Protein AF-A0A7R9PEY4-F1 (afdb_monomer)

Nearest PDB structures (foldseek):
  9bct-assembly1_A  TM=9.509E-01  e=8.174E-06  Thermococcus kodakarensis
  8cro-assembly1_A  TM=9.617E-01  e=3.768E-05  Pyrococcus furiosus DSM 3638
  4qiw-assembly2_I  TM=8.487E-01  e=8.174E-06  Thermococcus kodakarensis KOD1
  2y0s-assembly2_A  TM=9.268E-01  e=1.227E-04  Saccharolobus shibatae
  2waq-assembly1_A  TM=9.432E-01  e=3.479E-04  Saccharolobus shibatae

Mean predicted aligned error: 12.36 Å

Solvent-accessible surface area (backbone atoms only — not comparable to full-atom values): 6180 Å² total; per-residue (Å²): 116,68,69,63,52,54,49,53,54,53,50,54,56,52,51,52,53,50,50,55,50,47,70,76,49,70,52,59,44,74,44,97,84,43,26,27,24,39,79,88,66,52,76,78,36,75,34,45,92,77,71,62,66,56,74,89,74,49,73,54,77,42,81,88,36,41,61,61,50,63,75,47,40,65,70,62,59,71,54,41,86,67,64,57,75,75,71,50,66,64,61,60,52,61,51,56,65,63,70,74,114

InterPro domains:
  IPR007081 RNA polymerase Rpb1, domain 5 [PF04998] (2-69)
  IPR045867 DNA-directed RNA polymerase, subunit beta-prime [PTHR19376] (2-72)

Secondary structure (DSSP, 8-state):
-HHHHHHHHHHHHHHHHHHHHHHHHTT-EE-TTS-EE-TT--EEESSGGGT---TTTGGG-STTTHHHHHHTHHHHHH-HHHHGGG--HHHHHHHHGGG--

Radius of gyration: 21.53 Å; Cα contacts (8 Å, |Δi|>4): 46; chains: 1; bounding box: 63×31×44 Å

Organism: Timema californicum (NCBI:txid61474)

pLDDT: mean 79.29, std 16.09, range [38.03, 95.75]

Foldseek 3Di:
DVVVVVVVVVCVVVVVVVVVVCVVCVQWDQDPQQFTAGPVRDTPGNHVVVVNDDPVPCPQVDPVNVVVCVVCVVVVVVVCVVVVVVPPPVVVVVVVVVVPD

Sequence (101 aa):
TQGLIDTAVKTSRSGYLQRCLIKHLEGLVVHYDQTVRDSDGTVVQFCYGEDGRDVLKSQFFKKERIPFLAENCKAIIENKSTMAKLDDKETLANISDRQKE

Structure (mmCIF, N/CA/C/O backbone):
data_AF-A0A7R9PEY4-F1
#
_entry.id   AF-A0A7R9PEY4-F1
#
loop_
_atom_site.group_PDB
_atom_site.id
_atom_site.type_symbol
_atom_site.label_atom_id
_atom_site.label_alt_id
_atom_site.label_comp_id
_atom_site.label_asym_id
_atom_site.label_entity_id
_atom_site.label_seq_id
_atom_site.pdbx_PDB_ins_code
_atom_site.Cartn_x
_atom_site.Cartn_y
_atom_site.Cartn_z
_atom_site.occupancy
_atom_site.B_iso_or_equiv
_atom_site.auth_seq_id
_atom_site.auth_comp_id
_atom_site.auth_asym_id
_atom_site.auth_atom_id
_atom_site.pdbx_PDB_model_num
ATOM 1 N N . THR A 1 1 ? 31.630 19.060 -3.999 1.00 62.75 1 THR A N 1
ATOM 2 C CA . THR A 1 1 ? 31.165 18.483 -5.284 1.00 62.75 1 THR A CA 1
ATOM 3 C C . THR A 1 1 ? 30.656 17.048 -5.150 1.00 62.75 1 THR A C 1
ATOM 5 O O . THR A 1 1 ? 29.682 16.726 -5.811 1.00 62.75 1 THR A O 1
ATOM 8 N N . GLN A 1 2 ? 31.201 16.215 -4.251 1.00 62.84 2 GLN A N 1
ATOM 9 C CA . GLN A 1 2 ? 30.767 14.819 -4.021 1.00 62.84 2 GLN A CA 1
ATOM 10 C C . GLN A 1 2 ? 29.276 14.638 -3.645 1.00 62.84 2 GLN A C 1
ATOM 12 O O . GLN A 1 2 ? 28.624 13.724 -4.138 1.00 62.84 2 GLN A O 1
ATOM 17 N N . GLY A 1 3 ? 28.713 15.517 -2.803 1.00 72.88 3 GLY A N 1
ATOM 18 C CA . GLY A 1 3 ? 27.326 15.385 -2.317 1.00 72.88 3 GLY A CA 1
ATOM 19 C C . GLY A 1 3 ? 26.245 15.593 -3.387 1.00 72.88 3 GLY A C 1
ATOM 20 O O . GLY A 1 3 ? 25.183 14.978 -3.322 1.00 72.88 3 GLY A O 1
ATOM 21 N N . LEU A 1 4 ? 26.527 16.407 -4.411 1.00 75.62 4 LEU A N 1
ATOM 22 C CA . LEU A 1 4 ? 25.623 16.591 -5.554 1.00 75.62 4 LEU A CA 1
ATOM 23 C C . LEU A 1 4 ? 25.613 15.348 -6.456 1.00 75.62 4 LEU A C 1
ATOM 25 O O . LEU A 1 4 ? 24.564 14.962 -6.963 1.00 75.62 4 LEU A O 1
ATOM 29 N N . ILE A 1 5 ? 26.769 14.694 -6.600 1.00 77.69 5 ILE A N 1
ATOM 30 C CA . ILE A 1 5 ? 26.933 13.474 -7.397 1.00 77.69 5 ILE A CA 1
ATOM 31 C C . ILE A 1 5 ? 26.233 12.294 -6.711 1.00 77.69 5 ILE A C 1
ATOM 33 O O . ILE A 1 5 ? 25.479 11.579 -7.360 1.00 77.69 5 ILE A O 1
ATOM 37 N N . ASP A 1 6 ? 26.403 12.125 -5.397 1.00 78.69 6 ASP A N 1
ATOM 38 C CA . ASP A 1 6 ? 25.736 11.055 -4.638 1.00 78.69 6 ASP A CA 1
ATOM 39 C C . ASP A 1 6 ? 24.205 11.209 -4.655 1.00 78.69 6 ASP A C 1
ATOM 41 O O . ASP A 1 6 ? 23.470 10.238 -4.834 1.00 78.69 6 ASP A O 1
ATOM 45 N N . THR A 1 7 ? 23.715 12.450 -4.580 1.00 76.19 7 THR A N 1
ATOM 46 C CA . THR A 1 7 ? 22.283 12.741 -4.724 1.00 76.19 7 THR A CA 1
ATOM 47 C C . THR A 1 7 ? 21.785 12.392 -6.128 1.00 76.19 7 THR A C 1
ATOM 49 O O . THR A 1 7 ? 20.773 11.709 -6.250 1.00 76.19 7 THR A O 1
ATOM 52 N N . ALA A 1 8 ? 22.504 12.783 -7.186 1.00 70.50 8 ALA A N 1
ATOM 53 C CA . ALA A 1 8 ? 22.136 12.469 -8.571 1.00 70.50 8 ALA A CA 1
ATOM 54 C C . ALA A 1 8 ? 22.159 10.955 -8.879 1.00 70.50 8 ALA A C 1
ATOM 56 O O . ALA A 1 8 ? 21.307 10.433 -9.603 1.00 70.50 8 ALA A O 1
ATOM 57 N N . VAL A 1 9 ? 23.114 10.217 -8.309 1.00 70.25 9 VAL A N 1
ATOM 58 C CA . VAL A 1 9 ? 23.219 8.759 -8.483 1.00 70.25 9 VAL A CA 1
ATOM 59 C C . VAL A 1 9 ? 22.116 8.027 -7.710 1.00 70.25 9 VAL A C 1
ATOM 61 O O . VAL A 1 9 ? 21.511 7.086 -8.226 1.00 70.25 9 VAL A O 1
ATOM 64 N N . LYS A 1 10 ? 21.786 8.474 -6.494 1.00 77.94 10 LYS A N 1
ATOM 65 C CA . LYS A 1 10 ? 20.689 7.889 -5.710 1.00 77.94 10 LYS A CA 1
ATOM 66 C C . LYS A 1 10 ? 19.319 8.151 -6.338 1.00 77.94 10 LYS A C 1
ATOM 68 O O . LYS A 1 10 ? 18.498 7.235 -6.365 1.00 77.94 10 LYS A O 1
ATOM 73 N N . THR A 1 11 ? 19.080 9.347 -6.879 1.00 71.88 11 THR A N 1
ATOM 74 C CA . THR A 1 11 ? 17.805 9.699 -7.534 1.00 71.88 11 THR A CA 1
ATOM 75 C C . THR A 1 11 ? 17.610 8.992 -8.872 1.00 71.88 11 THR A C 1
ATOM 77 O O . THR A 1 11 ? 16.513 8.515 -9.158 1.00 71.88 11 THR A O 1
ATOM 80 N N . SER A 1 12 ? 18.662 8.873 -9.687 1.00 77.06 12 SER A N 1
ATOM 81 C CA . SER A 1 12 ? 18.586 8.162 -10.973 1.00 77.06 12 SER A CA 1
ATOM 82 C C . SER A 1 12 ? 18.259 6.678 -10.793 1.00 77.06 12 SER A C 1
ATOM 84 O O . SER A 1 12 ? 17.410 6.140 -11.509 1.00 77.06 12 SER A O 1
ATOM 86 N N . ARG A 1 13 ? 18.861 6.024 -9.791 1.00 77.81 13 ARG A N 1
ATOM 87 C CA . ARG A 1 13 ? 18.600 4.611 -9.495 1.00 77.81 13 ARG A CA 1
ATOM 88 C C . ARG A 1 13 ? 17.176 4.370 -8.992 1.00 77.81 13 ARG A C 1
ATOM 90 O O . ARG A 1 13 ? 16.522 3.440 -9.465 1.00 77.81 13 ARG A O 1
ATOM 97 N N . SER A 1 14 ? 16.690 5.182 -8.051 1.00 85.19 14 SER A N 1
ATOM 98 C CA . SER A 1 14 ? 15.332 5.020 -7.516 1.00 85.19 14 SER A CA 1
ATOM 99 C C . SER A 1 14 ? 14.256 5.363 -8.550 1.00 85.19 14 SER A C 1
ATOM 101 O O . SER A 1 14 ? 13.265 4.642 -8.649 1.00 85.19 14 SER A O 1
ATOM 103 N N . GLY A 1 15 ? 14.471 6.390 -9.379 1.00 89.50 15 GLY A N 1
ATOM 104 C CA . GLY A 1 15 ? 13.527 6.797 -10.422 1.00 89.50 15 GLY A CA 1
ATOM 105 C C . GLY A 1 15 ? 13.365 5.767 -11.544 1.00 89.50 15 GLY A C 1
ATOM 106 O O . GLY A 1 15 ? 12.248 5.546 -12.018 1.00 89.50 15 GLY A O 1
ATOM 107 N N . TYR A 1 16 ? 14.451 5.099 -11.953 1.00 89.81 16 TYR A N 1
ATOM 108 C CA . TYR A 1 16 ? 14.371 4.021 -12.944 1.00 89.81 16 TYR A CA 1
ATOM 109 C C . TYR A 1 16 ? 13.545 2.841 -12.419 1.00 89.81 16 TYR A C 1
ATOM 111 O O . TYR A 1 16 ? 12.601 2.410 -13.080 1.00 89.81 16 TYR A O 1
ATOM 119 N N . LEU A 1 17 ? 13.837 2.383 -11.195 1.00 90.12 17 LEU A N 1
ATOM 120 C CA . LEU A 1 17 ? 13.091 1.297 -10.558 1.00 90.12 17 LEU A CA 1
ATOM 121 C C . LEU A 1 17 ? 11.608 1.648 -10.404 1.00 90.12 17 LEU A C 1
ATOM 123 O O . LEU A 1 17 ? 10.749 0.841 -10.751 1.00 90.12 17 LEU A O 1
ATOM 127 N N . GLN A 1 18 ? 11.304 2.863 -9.940 1.00 94.00 18 GLN A N 1
ATOM 128 C CA . GLN A 1 18 ? 9.929 3.335 -9.806 1.00 94.00 18 GLN A CA 1
ATOM 129 C C . GLN A 1 18 ? 9.181 3.273 -11.145 1.00 94.00 18 GLN A C 1
ATOM 131 O O . GLN A 1 18 ? 8.057 2.782 -11.188 1.00 94.00 18 GLN A O 1
ATOM 136 N N . ARG A 1 19 ? 9.794 3.726 -12.248 1.00 93.31 19 ARG A N 1
ATOM 137 C CA . ARG A 1 19 ? 9.167 3.681 -13.578 1.00 93.31 19 ARG A CA 1
ATOM 138 C C . ARG A 1 19 ? 8.895 2.249 -14.029 1.00 93.31 19 ARG A C 1
ATOM 140 O O . ARG A 1 19 ? 7.808 1.985 -14.533 1.00 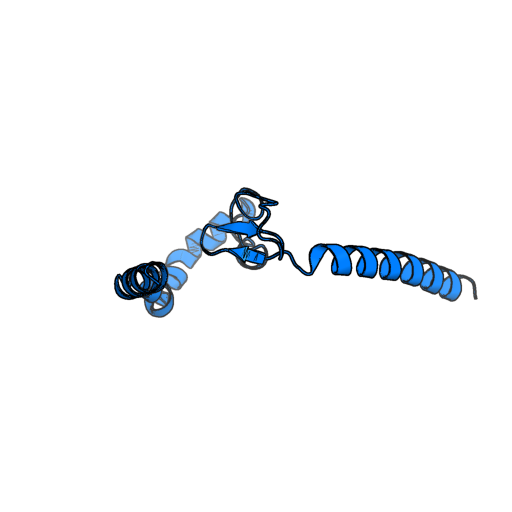93.31 19 ARG A O 1
ATOM 147 N N . CYS A 1 20 ? 9.855 1.342 -13.839 1.00 93.81 20 CYS A N 1
ATOM 148 C CA . CYS A 1 20 ? 9.668 -0.072 -14.150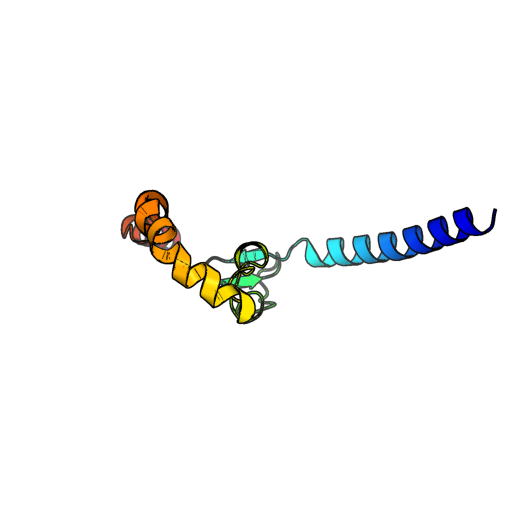 1.00 93.81 20 CYS A CA 1
ATOM 149 C C . CYS A 1 20 ? 8.496 -0.659 -13.359 1.00 93.81 20 CYS A C 1
ATOM 151 O O . CYS A 1 20 ? 7.640 -1.305 -13.952 1.00 93.81 20 CYS A O 1
ATOM 153 N N . LEU A 1 21 ? 8.420 -0.397 -12.052 1.00 94.44 21 LEU A N 1
ATOM 154 C CA . LEU A 1 21 ? 7.333 -0.898 -11.210 1.00 94.44 21 LEU A CA 1
ATOM 155 C C . LEU A 1 21 ? 5.978 -0.322 -11.627 1.00 94.44 21 LEU A C 1
ATOM 157 O O . LEU A 1 21 ? 5.044 -1.082 -11.839 1.00 94.44 21 LEU A O 1
ATOM 161 N N . ILE A 1 22 ? 5.877 0.996 -11.818 1.00 95.69 22 ILE A N 1
ATOM 162 C CA . ILE A 1 22 ? 4.622 1.637 -12.236 1.00 95.69 22 ILE A CA 1
ATOM 163 C C . ILE A 1 22 ? 4.143 1.059 -13.567 1.00 95.69 22 ILE A C 1
ATOM 165 O O . ILE A 1 22 ? 2.973 0.731 -13.686 1.00 95.69 22 ILE A O 1
ATOM 169 N N . LYS A 1 23 ? 5.034 0.873 -14.548 1.00 93.75 23 LYS A N 1
ATOM 170 C CA . LYS A 1 23 ? 4.639 0.348 -15.861 1.00 93.75 23 LYS A CA 1
ATOM 171 C C . LYS A 1 23 ? 4.125 -1.084 -15.849 1.00 93.75 23 LYS A C 1
ATOM 173 O O . LYS A 1 23 ? 3.262 -1.394 -16.655 1.00 93.75 23 LYS A O 1
ATOM 178 N N . HIS A 1 24 ? 4.606 -1.927 -14.943 1.00 91.38 24 HIS A N 1
ATOM 179 C CA . HIS A 1 24 ? 4.081 -3.289 -14.816 1.00 91.38 24 HIS A CA 1
ATOM 180 C C 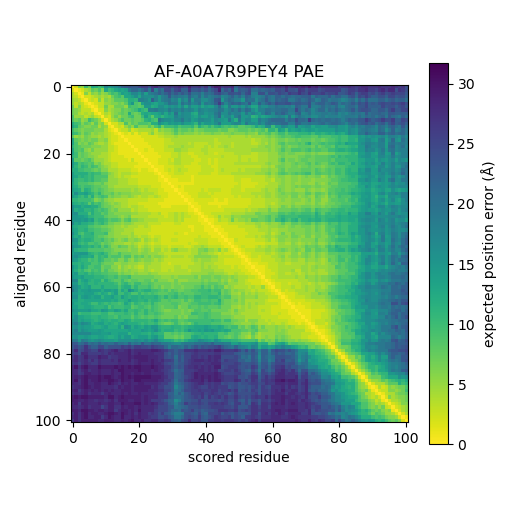. HIS A 1 24 ? 2.841 -3.368 -13.915 1.00 91.38 24 HIS A C 1
ATOM 182 O O . HIS A 1 24 ? 2.108 -4.342 -13.994 1.00 91.38 24 HIS A O 1
ATOM 188 N N . LEU A 1 25 ? 2.612 -2.375 -13.050 1.00 94.06 25 LEU A N 1
ATOM 189 C CA . LEU A 1 25 ? 1.520 -2.383 -12.072 1.00 94.06 25 LEU A CA 1
ATOM 190 C C . LEU A 1 25 ? 0.378 -1.412 -12.421 1.00 94.06 25 LEU A C 1
ATOM 192 O O . LEU A 1 25 ? -0.609 -1.371 -11.695 1.00 94.06 25 LEU A O 1
ATOM 196 N N . GLU A 1 26 ? 0.479 -0.633 -13.507 1.00 94.38 26 GLU A N 1
ATOM 197 C CA . GLU A 1 26 ? -0.532 0.376 -13.877 1.00 94.38 26 GLU A CA 1
ATOM 198 C C . GLU A 1 26 ? -1.891 -0.224 -14.266 1.00 94.38 26 GLU A C 1
ATOM 200 O O . GLU A 1 26 ? -2.903 0.462 -14.154 1.00 94.38 26 GLU A O 1
ATOM 205 N N . GLY A 1 27 ? -1.917 -1.493 -14.685 1.00 92.12 27 GLY A N 1
ATOM 206 C CA . GLY A 1 27 ? -3.137 -2.222 -15.044 1.00 92.12 27 GLY A CA 1
ATOM 207 C C . GLY A 1 27 ? -3.851 -2.906 -13.875 1.00 92.12 27 GLY A C 1
ATOM 208 O O . GLY A 1 27 ? -4.961 -3.397 -14.061 1.00 92.12 27 GLY A O 1
ATOM 209 N N . LEU A 1 28 ? -3.251 -2.943 -12.678 1.00 94.44 28 LEU A N 1
ATOM 210 C CA . LEU A 1 28 ? -3.833 -3.648 -11.535 1.00 94.44 28 LEU A CA 1
ATOM 211 C C . LEU A 1 28 ? -4.935 -2.827 -10.868 1.00 94.44 28 LEU A C 1
ATOM 213 O O . LEU A 1 28 ? -4.691 -1.731 -10.359 1.00 94.44 28 LEU A O 1
ATOM 217 N N . VAL A 1 29 ? -6.139 -3.396 -10.806 1.00 94.44 29 VAL A N 1
ATOM 218 C CA . VAL A 1 29 ? -7.318 -2.753 -10.213 1.00 94.44 29 VAL A CA 1
ATOM 219 C C . VAL A 1 29 ? -8.064 -3.731 -9.305 1.00 94.44 29 VAL A C 1
ATOM 221 O O . VAL A 1 29 ? -8.111 -4.937 -9.550 1.00 94.44 29 VAL A O 1
ATOM 224 N N . VAL A 1 30 ? -8.648 -3.203 -8.226 1.00 94.12 30 VAL A N 1
ATOM 225 C CA . VAL A 1 30 ? -9.550 -3.954 -7.343 1.00 94.12 30 VAL A CA 1
ATOM 226 C C . VAL A 1 30 ? -10.944 -3.981 -7.967 1.00 94.12 30 VAL A C 1
ATOM 228 O O . VAL A 1 30 ? -11.551 -2.932 -8.184 1.00 94.12 30 VAL A O 1
ATOM 231 N N . HIS A 1 31 ? -11.458 -5.174 -8.243 1.00 93.38 31 HIS A N 1
ATOM 232 C CA . HIS A 1 31 ? -12.804 -5.382 -8.768 1.00 93.38 31 HIS A CA 1
ATOM 233 C C . HIS A 1 31 ? -13.859 -5.410 -7.651 1.00 93.38 31 HIS A C 1
ATOM 235 O O . HIS A 1 31 ? -13.549 -5.524 -6.465 1.00 93.38 31 HIS A O 1
ATOM 241 N N . TYR A 1 32 ? -15.139 -5.316 -8.032 1.00 91.06 32 TYR A N 1
ATOM 242 C CA . TYR A 1 32 ? -16.276 -5.335 -7.097 1.00 91.06 32 TYR A CA 1
ATOM 243 C C . TYR A 1 32 ? -16.362 -6.610 -6.243 1.00 91.06 32 TYR A C 1
ATOM 245 O O . TYR A 1 32 ? -16.931 -6.581 -5.155 1.00 91.06 32 TYR A O 1
ATOM 253 N N . ASP A 1 33 ? -15.778 -7.712 -6.713 1.00 90.94 33 ASP A N 1
ATOM 254 C CA . ASP A 1 33 ? -15.657 -8.980 -5.986 1.00 90.94 33 ASP A CA 1
ATOM 255 C C . ASP A 1 33 ? -14.481 -9.000 -4.987 1.00 90.94 33 ASP A C 1
ATOM 257 O O . ASP A 1 33 ? -14.180 -10.047 -4.423 1.00 90.94 33 ASP A O 1
ATOM 261 N N . GLN A 1 34 ? -13.829 -7.851 -4.760 1.00 90.12 34 GLN A N 1
ATOM 262 C CA . GLN A 1 34 ? -12.650 -7.654 -3.903 1.00 90.12 34 GLN A CA 1
ATOM 263 C C . GLN A 1 34 ? -11.363 -8.325 -4.410 1.00 90.12 34 GLN A C 1
ATOM 265 O O . GLN A 1 34 ? -10.319 -8.219 -3.757 1.00 90.12 34 GLN A O 1
ATOM 270 N N . THR A 1 35 ? -11.394 -8.946 -5.594 1.00 94.44 35 THR A N 1
ATOM 271 C CA . THR A 1 35 ? -10.192 -9.493 -6.229 1.00 94.44 35 THR A CA 1
ATOM 272 C C . THR A 1 35 ? -9.379 -8.393 -6.909 1.00 94.44 35 THR A C 1
ATOM 274 O O . THR A 1 35 ? -9.923 -7.432 -7.454 1.00 94.44 35 THR A O 1
ATOM 277 N N . VAL A 1 36 ? -8.054 -8.525 -6.891 1.00 95.56 36 VAL A N 1
ATOM 278 C CA . VAL A 1 36 ? -7.142 -7.682 -7.670 1.00 95.56 36 VAL A CA 1
ATOM 279 C C . VAL A 1 36 ? -6.880 -8.389 -8.988 1.00 95.56 36 VAL A C 1
ATOM 281 O O . VAL A 1 36 ? -6.359 -9.511 -8.992 1.00 95.56 36 VAL A O 1
ATOM 284 N N . ARG A 1 37 ? -7.231 -7.742 -10.098 1.00 95.75 37 ARG A N 1
ATOM 285 C CA . ARG A 1 37 ? -7.035 -8.290 -11.441 1.00 95.75 37 ARG A CA 1
ATOM 286 C C . ARG A 1 37 ? -6.205 -7.348 -12.292 1.00 95.75 37 ARG A C 1
ATOM 288 O O . ARG A 1 37 ? -6.200 -6.138 -12.067 1.00 95.75 37 ARG A O 1
ATOM 295 N N . ASP A 1 38 ? -5.496 -7.937 -13.242 1.00 95.06 38 ASP A N 1
ATOM 296 C CA . ASP A 1 38 ? -4.852 -7.199 -14.323 1.00 95.06 38 ASP A CA 1
ATOM 297 C C . ASP A 1 38 ? -5.872 -6.859 -15.422 1.00 95.06 38 ASP A C 1
ATOM 299 O O . ASP A 1 38 ? -6.975 -7.410 -15.465 1.00 95.06 38 ASP A O 1
ATOM 303 N N . SER A 1 39 ? -5.483 -5.977 -16.336 1.00 91.12 39 SER A N 1
ATOM 304 C CA . SER A 1 39 ? -6.258 -5.546 -17.503 1.00 91.12 39 SER A CA 1
ATOM 305 C C . SER A 1 39 ? -6.756 -6.698 -18.391 1.00 91.12 39 SER A C 1
ATOM 307 O O . SER A 1 39 ? -7.848 -6.603 -18.948 1.00 91.12 39 SER A O 1
ATOM 309 N N . ASP A 1 40 ? -6.025 -7.815 -18.443 1.00 92.00 40 ASP A N 1
ATOM 310 C CA . ASP A 1 40 ? -6.410 -9.036 -19.167 1.00 92.00 40 ASP A CA 1
ATOM 311 C C . ASP A 1 40 ? -7.432 -9.915 -18.409 1.00 92.00 40 ASP A C 1
ATOM 313 O O . ASP A 1 40 ? -7.823 -10.985 -18.874 1.00 92.00 40 ASP A O 1
ATOM 317 N N . GLY A 1 41 ? -7.857 -9.508 -17.208 1.00 88.94 41 GLY A N 1
ATOM 318 C CA . GLY A 1 41 ? -8.825 -10.229 -16.372 1.00 88.94 41 GLY A CA 1
ATOM 319 C C . GLY A 1 41 ? -8.229 -11.341 -15.499 1.00 88.94 41 GLY A C 1
ATOM 320 O O . GLY A 1 41 ? -8.960 -11.963 -14.718 1.00 88.94 41 GLY A O 1
ATOM 321 N N . THR A 1 42 ? -6.914 -11.568 -15.585 1.00 94.75 42 THR A N 1
ATOM 322 C CA . THR A 1 42 ? -6.178 -12.519 -14.737 1.00 94.75 42 THR A CA 1
ATOM 323 C C . THR A 1 42 ? -6.195 -12.064 -13.279 1.00 94.75 42 THR A C 1
ATOM 325 O O . THR A 1 42 ? -5.868 -10.917 -12.972 1.00 94.75 42 THR A O 1
ATOM 328 N N . VAL A 1 43 ? -6.553 -12.972 -12.366 1.00 94.81 43 VAL A N 1
ATOM 329 C CA . VAL A 1 43 ? -6.569 -12.705 -10.921 1.00 94.81 43 VAL A CA 1
ATOM 330 C C . VAL A 1 43 ? -5.150 -12.792 -10.364 1.00 94.81 43 VAL A C 1
ATOM 332 O O . VAL A 1 43 ? -4.519 -13.845 -10.427 1.00 94.81 43 VAL A O 1
ATOM 335 N N . VAL A 1 44 ? -4.671 -11.692 -9.785 1.00 94.56 44 VAL A N 1
ATOM 336 C CA . VAL A 1 44 ? -3.365 -11.607 -9.112 1.00 94.56 44 VAL A CA 1
ATOM 337 C C . VAL A 1 44 ? -3.506 -11.858 -7.612 1.00 94.56 44 VAL A C 1
ATOM 339 O O . VAL A 1 44 ? -2.671 -12.533 -7.014 1.00 94.56 44 VAL A O 1
ATOM 342 N N . GLN A 1 45 ? -4.578 -11.349 -6.999 1.00 94.75 45 GLN A N 1
ATOM 343 C CA . GLN A 1 45 ? -4.867 -11.539 -5.578 1.00 94.75 45 GLN A CA 1
ATOM 344 C C . GLN A 1 45 ? -6.370 -11.738 -5.360 1.00 94.75 45 GLN A C 1
ATOM 346 O O . GLN A 1 45 ? -7.183 -11.032 -5.950 1.00 94.75 45 GLN A O 1
ATOM 351 N N . PHE A 1 46 ? -6.754 -12.667 -4.482 1.00 93.00 46 PHE A N 1
ATOM 352 C CA . PHE A 1 46 ? -8.168 -12.914 -4.161 1.00 93.00 46 PHE A CA 1
ATOM 353 C C . PHE A 1 46 ? -8.788 -11.854 -3.241 1.00 93.00 46 PHE A C 1
ATOM 355 O O . PHE A 1 46 ? -9.999 -11.685 -3.238 1.00 93.00 46 PHE A O 1
ATOM 362 N N . CYS A 1 47 ? -7.974 -11.151 -2.458 1.00 92.69 47 CYS A N 1
ATOM 363 C CA . CYS A 1 47 ? -8.410 -10.091 -1.556 1.00 92.69 47 CYS A CA 1
ATOM 364 C C . CYS A 1 47 ? -7.277 -9.075 -1.424 1.00 92.69 47 CYS A C 1
ATOM 366 O O . CYS A 1 47 ? -6.155 -9.482 -1.128 1.00 92.69 47 CYS A O 1
ATOM 368 N N . TYR A 1 48 ? -7.535 -7.784 -1.650 1.00 92.56 48 TYR A N 1
ATOM 369 C CA . TYR A 1 48 ? -6.509 -6.737 -1.556 1.00 92.56 48 TYR A CA 1
ATOM 370 C C . TYR A 1 48 ? -5.792 -6.770 -0.199 1.00 92.56 48 TYR A C 1
ATOM 372 O O . TYR A 1 48 ? -6.437 -6.651 0.836 1.00 92.56 48 TYR A O 1
ATOM 380 N N . GLY A 1 49 ? -4.467 -6.937 -0.189 1.00 90.19 49 GLY A N 1
ATOM 381 C CA . GLY A 1 49 ? -3.701 -6.984 1.066 1.00 90.19 49 GLY A CA 1
ATOM 382 C C . GLY A 1 49 ? -4.040 -8.170 1.982 1.00 90.19 49 GLY A C 1
ATOM 383 O O . GLY A 1 49 ? -3.698 -8.129 3.157 1.00 90.19 49 GLY A O 1
ATOM 384 N N . GLU A 1 50 ? -4.707 -9.207 1.456 1.00 89.12 50 GLU A N 1
ATOM 385 C CA . GLU A 1 50 ? -5.257 -10.375 2.173 1.00 89.12 50 GLU A CA 1
ATOM 386 C C . GLU A 1 50 ? -6.415 -10.060 3.139 1.00 89.12 50 GLU A C 1
ATOM 388 O O . GLU A 1 50 ? -7.224 -10.941 3.429 1.00 89.12 50 GLU A O 1
ATOM 393 N N . ASP A 1 51 ? -6.547 -8.812 3.589 1.00 88.94 51 ASP A N 1
ATOM 394 C CA . ASP A 1 51 ? -7.536 -8.356 4.569 1.00 88.94 51 ASP A CA 1
ATOM 395 C C . AS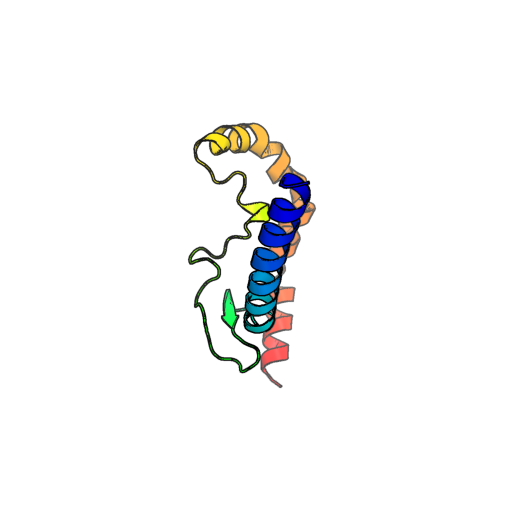P A 1 51 ? -8.572 -7.359 4.014 1.00 88.94 51 ASP A C 1
ATOM 397 O O . ASP A 1 51 ? -9.512 -6.986 4.722 1.00 88.94 51 ASP A O 1
ATOM 401 N N . GLY A 1 52 ? -8.412 -6.922 2.763 1.00 87.38 52 GLY A N 1
ATOM 402 C CA . GLY A 1 52 ? -9.313 -6.013 2.060 1.00 87.38 52 GLY A CA 1
ATOM 403 C C . GLY A 1 52 ? -9.273 -4.578 2.585 1.00 87.38 52 GLY A C 1
ATOM 404 O O . GLY A 1 52 ? -10.198 -3.805 2.325 1.00 87.38 52 GLY A O 1
ATOM 405 N N . ARG A 1 53 ? -8.253 -4.201 3.369 1.00 87.75 53 ARG A N 1
ATOM 406 C CA . ARG A 1 53 ? -8.238 -2.911 4.069 1.00 87.75 53 ARG A CA 1
ATOM 407 C C . ARG A 1 53 ? -7.534 -1.822 3.280 1.00 87.75 53 ARG A C 1
ATOM 409 O O . ARG A 1 53 ? -6.380 -1.944 2.888 1.00 87.75 53 ARG A O 1
ATOM 416 N N . ASP A 1 54 ? -8.202 -0.679 3.165 1.00 89.19 54 ASP A N 1
ATOM 417 C CA . ASP A 1 54 ? -7.589 0.546 2.660 1.00 89.19 54 ASP A CA 1
ATOM 418 C C . ASP A 1 54 ? -6.542 1.073 3.658 1.00 89.19 54 ASP A C 1
ATOM 420 O O . ASP A 1 54 ? -6.853 1.400 4.811 1.00 89.19 54 ASP A O 1
ATOM 424 N N . VAL A 1 55 ? -5.296 1.194 3.195 1.00 88.56 55 VAL A N 1
ATOM 425 C CA . VAL A 1 55 ? -4.144 1.660 3.978 1.00 88.56 55 VAL A CA 1
ATOM 426 C C . VAL A 1 55 ? -4.402 3.032 4.607 1.00 88.56 55 VAL A C 1
ATOM 428 O O . VAL A 1 55 ? -4.026 3.259 5.759 1.00 88.56 55 VAL A O 1
ATOM 431 N N . LEU A 1 56 ? -5.096 3.934 3.905 1.00 88.12 56 LEU A N 1
ATOM 432 C CA . LEU A 1 56 ? -5.372 5.291 4.392 1.00 88.12 56 LEU A CA 1
ATOM 433 C C . LEU A 1 56 ? -6.408 5.303 5.526 1.00 88.12 56 LEU A C 1
ATOM 435 O O . LEU A 1 56 ? -6.382 6.170 6.404 1.00 88.12 56 LEU A O 1
ATOM 439 N N . LYS A 1 57 ? -7.299 4.308 5.544 1.00 86.00 57 LYS A N 1
ATOM 440 C CA . LYS A 1 57 ? -8.352 4.156 6.559 1.00 86.00 57 LYS A CA 1
ATOM 441 C C . LYS A 1 57 ? -7.934 3.241 7.709 1.00 86.00 57 LYS A C 1
ATOM 443 O O . LYS A 1 57 ? -8.571 3.252 8.759 1.00 86.00 57 LYS A O 1
ATOM 448 N N . SER A 1 58 ? -6.835 2.499 7.560 1.00 86.44 58 SER A N 1
ATOM 449 C CA . SER A 1 58 ? -6.402 1.496 8.540 1.00 86.44 58 SER A CA 1
ATOM 450 C C . SER A 1 58 ? -5.635 2.071 9.756 1.00 86.44 58 SER A C 1
ATOM 452 O O . SER A 1 58 ? -5.222 1.347 10.662 1.00 86.44 58 SER A O 1
ATOM 454 N N . GLN A 1 59 ? -5.452 3.394 9.834 1.00 87.00 59 GLN A N 1
ATOM 455 C CA . GLN A 1 59 ? -4.575 4.042 10.824 1.00 87.00 59 GLN A CA 1
ATOM 456 C C . GLN A 1 59 ? -4.946 3.777 12.302 1.00 87.00 59 GLN A C 1
ATOM 458 O O . GLN A 1 59 ? -4.056 3.691 13.152 1.00 87.00 59 GLN A O 1
ATOM 463 N N . PHE A 1 60 ? -6.239 3.616 12.612 1.00 87.06 60 PHE A N 1
ATOM 464 C CA . PHE A 1 60 ? -6.742 3.421 13.980 1.00 87.06 60 PHE A CA 1
ATOM 465 C C . PHE A 1 60 ? -6.906 1.944 14.379 1.00 87.06 60 PHE A C 1
ATOM 467 O O . PHE A 1 60 ? -7.273 1.665 15.516 1.00 87.06 60 PHE A O 1
ATOM 474 N N . PHE A 1 61 ? -6.591 0.990 13.493 1.00 83.75 61 PHE A N 1
ATOM 475 C CA . PHE A 1 61 ? -6.709 -0.448 13.787 1.00 83.75 61 PHE A CA 1
ATOM 476 C C . PHE A 1 61 ? -5.526 -1.021 14.582 1.00 83.75 61 PHE A C 1
ATOM 478 O O . PHE A 1 61 ? -5.531 -2.197 14.944 1.00 83.75 61 PHE A 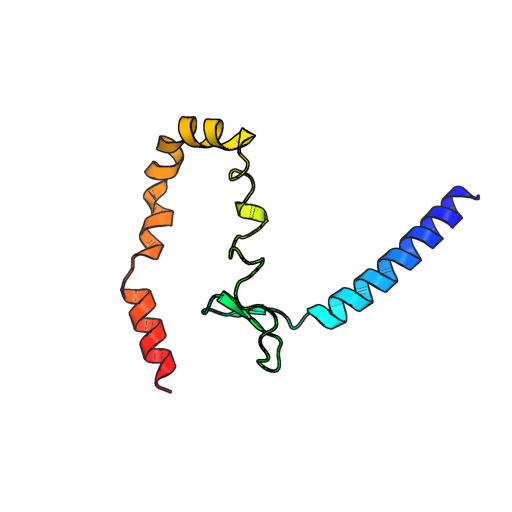O 1
ATOM 485 N N . LYS A 1 62 ? -4.504 -0.208 14.866 1.00 86.69 62 LYS A N 1
ATOM 486 C CA . LYS A 1 62 ? -3.375 -0.609 15.711 1.00 86.69 62 LYS A CA 1
ATOM 487 C C . LYS A 1 62 ? -3.794 -0.666 17.179 1.00 86.69 62 LYS A C 1
ATOM 489 O O . LYS A 1 62 ? -4.533 0.205 17.638 1.00 86.69 62 L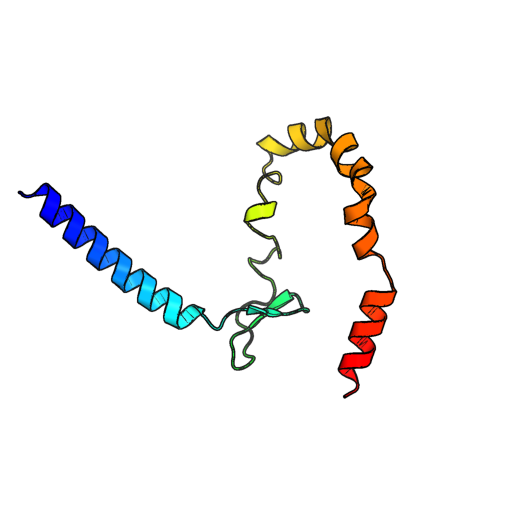YS A O 1
ATOM 494 N N . LYS A 1 63 ? -3.285 -1.651 17.929 1.00 85.50 63 LYS A N 1
ATOM 495 C CA . LYS A 1 63 ? -3.662 -1.898 19.336 1.00 85.50 63 LYS A CA 1
ATOM 496 C C . LYS A 1 63 ? -3.516 -0.654 20.215 1.00 85.50 63 LYS A C 1
ATOM 498 O O . LYS A 1 63 ? -4.357 -0.418 21.074 1.00 85.50 63 LYS A O 1
ATOM 503 N N . GLU A 1 64 ? -2.509 0.175 19.957 1.00 89.75 64 GLU A N 1
ATOM 504 C CA . GLU A 1 64 ? -2.229 1.396 20.719 1.00 89.75 64 GLU A CA 1
ATOM 505 C C . GLU A 1 64 ? -3.267 2.507 20.474 1.00 89.75 64 GLU A C 1
ATOM 507 O O . GLU A 1 64 ? -3.387 3.433 21.271 1.00 89.75 64 GLU A O 1
ATOM 512 N N . ARG A 1 65 ? -4.010 2.444 19.362 1.00 87.69 65 ARG A N 1
ATOM 513 C CA . ARG A 1 65 ? -4.990 3.459 18.938 1.00 87.69 65 ARG A CA 1
ATOM 514 C C . ARG A 1 65 ? -6.442 3.043 19.178 1.00 87.69 65 ARG A C 1
ATOM 516 O O . ARG A 1 65 ? -7.321 3.900 19.135 1.00 87.69 65 ARG A O 1
ATOM 523 N N . ILE A 1 66 ? -6.694 1.771 19.488 1.00 88.12 66 ILE A N 1
ATOM 524 C CA . ILE A 1 66 ? -8.032 1.268 19.837 1.00 88.12 66 ILE A CA 1
ATOM 525 C C . ILE A 1 66 ? -8.654 2.018 21.034 1.00 88.12 66 ILE A C 1
ATOM 527 O O . ILE A 1 66 ? -9.837 2.347 20.943 1.00 88.12 66 ILE A O 1
ATOM 531 N N . PRO A 1 67 ? -7.920 2.366 22.115 1.00 90.75 67 PRO A N 1
ATOM 532 C CA . PRO A 1 67 ? -8.501 3.124 23.229 1.00 90.75 67 PRO A CA 1
ATOM 533 C C . PRO A 1 67 ? -9.038 4.496 22.803 1.00 90.75 67 PRO A C 1
ATOM 535 O O . PRO A 1 67 ? -10.161 4.852 23.143 1.00 90.75 67 PRO A O 1
ATOM 538 N N . PHE A 1 68 ? -8.289 5.215 21.959 1.00 89.69 68 PHE A N 1
ATOM 539 C CA . PHE A 1 68 ? -8.723 6.496 21.393 1.00 89.69 68 PHE A CA 1
ATOM 540 C C . PHE A 1 68 ? -10.015 6.351 20.576 1.00 89.69 68 PHE A C 1
ATOM 542 O O . PHE A 1 68 ? -10.911 7.189 20.665 1.00 89.69 68 PHE A O 1
ATOM 549 N N . LEU A 1 69 ? -10.132 5.275 19.793 1.00 86.75 69 LEU A N 1
ATOM 550 C CA . LEU A 1 69 ? -11.341 4.990 19.024 1.00 86.75 69 LEU A CA 1
ATOM 551 C C . LEU A 1 69 ? -12.544 4.714 19.941 1.00 86.75 69 LEU A C 1
ATOM 553 O O . LEU A 1 69 ? -13.643 5.196 19.675 1.00 86.75 69 LEU A O 1
ATOM 557 N N . ALA A 1 70 ? -12.329 3.974 21.032 1.00 86.88 70 ALA A N 1
ATOM 558 C CA . ALA A 1 70 ? -13.366 3.646 22.006 1.00 86.88 70 ALA A CA 1
ATOM 559 C C . ALA A 1 70 ? -13.879 4.890 22.750 1.00 86.88 70 ALA A C 1
ATOM 561 O O . ALA A 1 70 ? -15.088 5.057 22.908 1.00 86.88 70 ALA A O 1
ATOM 562 N N . GLU A 1 71 ? -12.980 5.794 23.144 1.00 90.38 71 GLU A N 1
ATOM 563 C CA . GLU A 1 71 ? -13.333 7.064 23.791 1.00 90.38 71 GLU A CA 1
ATOM 564 C C . GLU A 1 71 ? -14.159 7.973 22.866 1.00 90.38 71 GLU A C 1
ATOM 566 O O . GLU A 1 71 ? -15.123 8.602 23.303 1.00 90.38 71 GLU A O 1
ATOM 571 N N . ASN A 1 72 ? -13.840 7.990 21.568 1.00 88.12 72 ASN A N 1
ATOM 572 C CA . ASN A 1 72 ? -14.490 8.847 20.569 1.00 88.12 72 ASN A CA 1
ATOM 573 C C . ASN A 1 72 ? -15.654 8.169 19.821 1.00 88.12 72 ASN A C 1
ATOM 575 O O . ASN A 1 72 ? -16.168 8.709 18.840 1.00 88.12 72 ASN A O 1
ATOM 579 N N . CYS A 1 73 ? -16.111 7.003 20.281 1.00 84.19 73 CYS A N 1
ATOM 580 C CA . CYS A 1 73 ? -17.072 6.171 19.553 1.00 84.19 73 CYS A CA 1
ATOM 581 C C . CYS A 1 73 ? -18.420 6.879 19.293 1.00 84.19 73 CYS A C 1
ATOM 583 O O . CYS A 1 73 ? -19.012 6.721 18.226 1.00 84.19 73 CYS A O 1
ATOM 585 N N . LYS A 1 74 ? -18.877 7.737 20.219 1.00 84.44 74 LYS A N 1
ATOM 586 C CA . LYS A 1 74 ? -20.126 8.513 20.069 1.00 84.44 74 LYS A CA 1
ATOM 587 C C . LYS A 1 74 ? -20.097 9.436 18.847 1.00 84.44 74 LYS A C 1
ATOM 589 O O . LYS A 1 74 ? -21.016 9.393 18.037 1.00 84.44 74 LYS A O 1
ATOM 594 N N . ALA A 1 75 ? -19.007 10.179 18.661 1.00 83.75 75 ALA A N 1
ATOM 595 C CA . ALA A 1 75 ? -18.845 11.093 17.530 1.00 83.75 75 ALA A CA 1
ATOM 596 C C . ALA A 1 75 ? -18.788 10.356 16.178 1.00 83.75 75 ALA A C 1
ATOM 598 O O . ALA A 1 75 ? -19.221 10.883 15.155 1.00 83.75 75 ALA A O 1
ATOM 599 N N . ILE A 1 76 ? -18.279 9.121 16.170 1.00 80.25 76 ILE A N 1
ATOM 600 C CA . ILE A 1 76 ? -18.211 8.277 14.970 1.00 80.25 76 ILE A CA 1
ATOM 601 C C . ILE A 1 76 ? -19.602 7.749 14.601 1.00 80.25 76 ILE A C 1
ATOM 603 O O . ILE A 1 76 ? -19.980 7.775 13.432 1.00 80.25 76 ILE A O 1
ATOM 607 N N . ILE A 1 77 ? -20.377 7.299 15.592 1.00 77.38 77 ILE A N 1
ATOM 608 C CA . ILE A 1 77 ? -21.719 6.733 15.388 1.00 77.38 77 ILE A CA 1
ATOM 609 C C . ILE A 1 77 ? -22.740 7.817 15.014 1.00 77.38 77 ILE A C 1
ATOM 611 O O . ILE A 1 77 ? -23.616 7.580 14.180 1.00 77.38 77 ILE A O 1
ATOM 615 N N . GLU A 1 78 ? -22.639 9.007 15.608 1.00 70.50 78 GLU A N 1
ATOM 616 C CA . GLU A 1 78 ? -23.551 10.130 15.350 1.00 70.50 78 GLU A CA 1
ATOM 617 C C . GLU A 1 78 ? -23.419 10.690 13.927 1.00 70.50 78 GLU A C 1
ATOM 619 O O . GLU A 1 78 ? -24.388 11.214 13.379 1.00 70.50 78 GLU A O 1
ATOM 624 N N . ASN A 1 79 ? -22.285 10.468 13.254 1.00 63.50 79 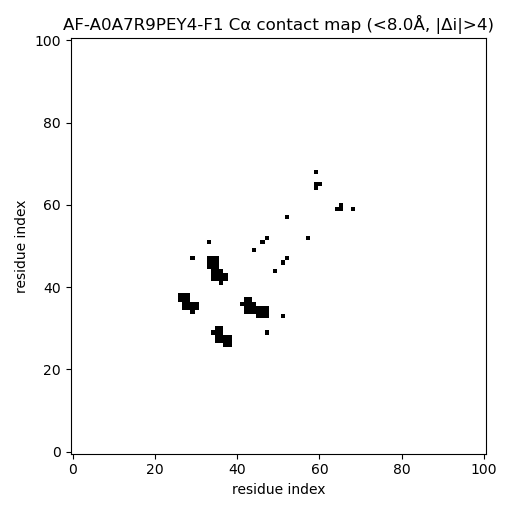ASN A N 1
ATOM 625 C CA . ASN A 1 79 ? -22.064 10.832 11.849 1.00 63.50 79 ASN A CA 1
ATOM 626 C C . ASN A 1 79 ? -22.749 9.855 10.855 1.00 63.50 79 ASN A C 1
ATOM 628 O O . ASN A 1 79 ? -22.243 9.522 9.779 1.00 63.50 79 ASN A O 1
ATOM 632 N N . LYS A 1 80 ? -23.936 9.371 11.243 1.00 53.50 80 LYS A N 1
ATOM 633 C CA . LYS A 1 80 ? -24.738 8.297 10.634 1.00 53.50 80 LYS A CA 1
ATOM 634 C C . LYS A 1 80 ? -25.189 8.582 9.194 1.00 53.50 80 LYS A C 1
ATOM 636 O O . LYS A 1 80 ? -25.576 7.656 8.486 1.00 53.50 80 LYS A O 1
ATOM 641 N N . SER A 1 81 ? -25.099 9.830 8.731 1.00 53.56 81 SER A N 1
ATOM 642 C CA . SER A 1 81 ? -25.421 10.238 7.352 1.00 53.56 81 SER A CA 1
ATOM 643 C C . SER A 1 81 ? -24.492 9.625 6.292 1.00 53.56 81 SER A C 1
ATOM 645 O O . SER A 1 81 ? -24.841 9.598 5.111 1.00 53.56 81 SER A O 1
ATOM 647 N N . THR A 1 82 ? -23.331 9.101 6.698 1.00 54.75 82 THR A N 1
ATOM 648 C CA . THR A 1 82 ? -22.382 8.409 5.809 1.00 54.75 82 THR A CA 1
ATOM 649 C C . THR A 1 82 ? -22.493 6.883 5.870 1.00 54.75 82 THR A C 1
ATOM 651 O O . THR A 1 82 ? -22.310 6.232 4.846 1.00 54.75 82 THR A O 1
ATOM 654 N N . MET A 1 83 ? -22.866 6.315 7.023 1.00 48.41 83 MET A N 1
ATOM 655 C CA . MET A 1 83 ? -23.034 4.863 7.208 1.00 48.41 83 MET A CA 1
ATOM 656 C C . MET A 1 83 ? -24.378 4.340 6.671 1.00 48.41 83 MET A C 1
ATOM 658 O O . MET A 1 83 ? -24.459 3.184 6.275 1.00 48.41 83 MET A O 1
ATOM 662 N N . ALA A 1 84 ? -25.424 5.177 6.622 1.00 51.91 84 ALA A N 1
ATOM 663 C CA . ALA A 1 84 ? -26.747 4.781 6.125 1.00 51.91 84 ALA A CA 1
ATOM 664 C C . ALA A 1 84 ? -26.800 4.539 4.602 1.00 51.91 84 ALA A C 1
ATOM 666 O O . ALA A 1 84 ? -27.615 3.748 4.154 1.00 51.91 84 ALA A O 1
ATOM 667 N N . LYS A 1 85 ? -25.895 5.140 3.816 1.00 50.44 85 LYS A N 1
ATOM 668 C CA . LYS A 1 85 ? -25.838 4.968 2.346 1.00 50.44 85 LYS A CA 1
ATOM 669 C C . LYS A 1 85 ? -25.275 3.614 1.889 1.00 50.44 85 LYS A C 1
ATOM 671 O O . LYS A 1 85 ? -25.094 3.391 0.697 1.00 50.44 85 LYS A O 1
ATOM 676 N N . LEU A 1 86 ? -24.904 2.745 2.830 1.00 50.56 86 LEU A N 1
ATOM 677 C CA . LEU A 1 86 ? -24.354 1.414 2.554 1.00 50.56 86 LEU A CA 1
ATOM 678 C C . LEU A 1 86 ? -25.402 0.298 2.694 1.00 50.56 86 LEU A C 1
ATOM 680 O O . LEU A 1 86 ? -25.137 -0.808 2.236 1.00 50.56 86 LEU A O 1
ATOM 684 N N . ASP A 1 87 ? -26.571 0.574 3.287 1.00 50.59 87 ASP A N 1
ATOM 685 C CA . ASP A 1 87 ? -27.646 -0.417 3.493 1.00 50.59 87 ASP A CA 1
ATOM 686 C C . ASP A 1 87 ? -28.817 -0.245 2.505 1.00 50.59 87 ASP A C 1
ATOM 688 O O . ASP A 1 87 ? -29.857 -0.903 2.601 1.00 50.59 87 ASP A O 1
ATOM 692 N N . ASP A 1 88 ? -28.655 0.630 1.509 1.00 47.69 88 ASP A N 1
ATOM 693 C CA . ASP A 1 88 ? -29.653 0.823 0.467 1.00 47.69 88 ASP A CA 1
ATOM 694 C C . ASP A 1 88 ? -29.657 -0.418 -0.444 1.00 47.69 88 ASP A C 1
ATOM 696 O O . ASP A 1 88 ? -28.876 -0.533 -1.393 1.00 47.69 88 ASP A O 1
ATOM 700 N N . LYS A 1 89 ? -30.584 -1.346 -0.158 1.00 55.75 89 LYS A N 1
ATOM 701 C CA . LYS A 1 89 ? -31.044 -2.472 -1.006 1.00 55.75 89 LYS A CA 1
ATOM 702 C C . LYS A 1 89 ? -31.133 -2.125 -2.503 1.00 55.75 89 LYS A C 1
ATOM 704 O O . LYS A 1 89 ? -31.014 -3.002 -3.355 1.00 55.75 89 LYS A O 1
ATOM 709 N N . GLU A 1 90 ? -31.331 -0.847 -2.807 1.00 55.22 90 GLU A N 1
ATOM 710 C CA . GLU A 1 90 ? -31.387 -0.246 -4.137 1.00 55.22 90 GLU A CA 1
ATOM 711 C C . GLU A 1 90 ? -30.057 -0.366 -4.910 1.00 55.22 90 GLU A C 1
ATOM 713 O O . GL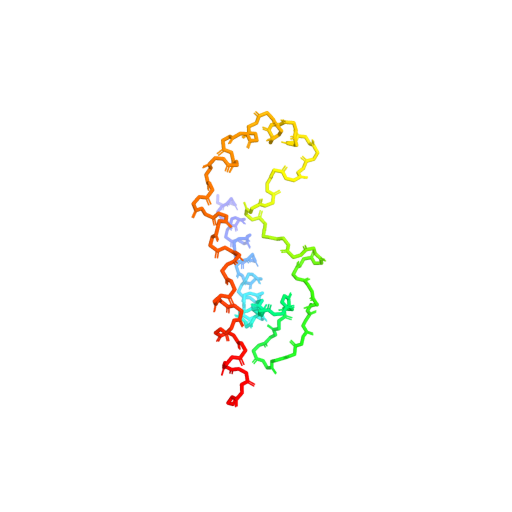U A 1 90 ? -30.055 -0.612 -6.115 1.00 55.22 90 GLU A O 1
ATOM 718 N N . THR A 1 91 ? -28.907 -0.304 -4.231 1.00 57.19 91 THR A N 1
ATOM 719 C CA . THR A 1 91 ? -27.588 -0.451 -4.872 1.00 57.19 91 THR A CA 1
ATOM 720 C C . THR A 1 91 ? -27.323 -1.899 -5.294 1.00 57.19 91 THR A C 1
ATOM 722 O O . THR A 1 91 ? -26.769 -2.131 -6.365 1.00 57.19 91 THR A O 1
ATOM 725 N N . LEU A 1 92 ? -27.774 -2.885 -4.505 1.00 55.81 92 LEU A N 1
ATOM 726 C CA . LEU A 1 92 ? -27.656 -4.307 -4.860 1.00 55.81 92 LEU A CA 1
ATOM 727 C C . LEU A 1 92 ? -28.578 -4.696 -6.029 1.00 55.81 92 LEU A C 1
ATOM 729 O O . LEU A 1 92 ? -28.173 -5.487 -6.881 1.00 55.81 92 LEU A O 1
ATOM 733 N N . ALA A 1 93 ? -29.782 -4.116 -6.105 1.00 57.12 93 ALA A N 1
ATOM 734 C CA . ALA A 1 93 ? -30.704 -4.329 -7.225 1.00 57.12 93 ALA A CA 1
ATOM 735 C C . ALA A 1 93 ? -30.130 -3.785 -8.548 1.00 57.12 93 ALA A C 1
ATOM 737 O O . ALA A 1 93 ? -30.086 -4.497 -9.549 1.00 57.12 93 ALA A O 1
ATOM 738 N N . ASN A 1 94 ? -29.554 -2.579 -8.516 1.00 56.78 94 ASN A N 1
ATOM 739 C CA . ASN A 1 94 ? -28.930 -1.952 -9.685 1.00 56.78 94 ASN A CA 1
ATOM 740 C C . ASN A 1 94 ? -27.677 -2.687 -10.202 1.00 56.78 94 ASN A C 1
ATOM 742 O O . ASN A 1 94 ? -27.295 -2.508 -11.359 1.00 56.78 94 ASN A O 1
ATOM 746 N N . ILE A 1 95 ? -27.017 -3.494 -9.365 1.00 58.47 95 ILE A N 1
ATOM 747 C CA . ILE A 1 95 ? -25.869 -4.322 -9.766 1.00 58.47 95 ILE A CA 1
ATOM 748 C C . ILE A 1 95 ? -26.348 -5.633 -10.406 1.00 58.47 95 ILE A C 1
ATOM 750 O O . ILE A 1 95 ? -25.792 -6.043 -11.421 1.00 58.47 95 ILE A O 1
ATOM 754 N N . SER A 1 96 ? -27.409 -6.250 -9.871 1.00 55.78 96 SER A N 1
ATOM 755 C CA . SER A 1 96 ? -28.051 -7.441 -10.455 1.00 55.78 96 SER A CA 1
ATOM 756 C C . SER A 1 96 ? -28.558 -7.185 -11.878 1.00 55.78 96 SER A C 1
ATOM 758 O O . SER A 1 96 ? -28.366 -8.018 -12.763 1.00 55.78 96 SER A O 1
ATOM 760 N N . ASP A 1 97 ? -29.163 -6.021 -12.118 1.00 54.06 97 ASP A N 1
ATOM 761 C CA . ASP A 1 97 ? -29.757 -5.701 -13.419 1.00 54.06 97 ASP A CA 1
ATOM 762 C C . ASP A 1 97 ? -28.712 -5.399 -14.507 1.00 54.06 97 ASP A C 1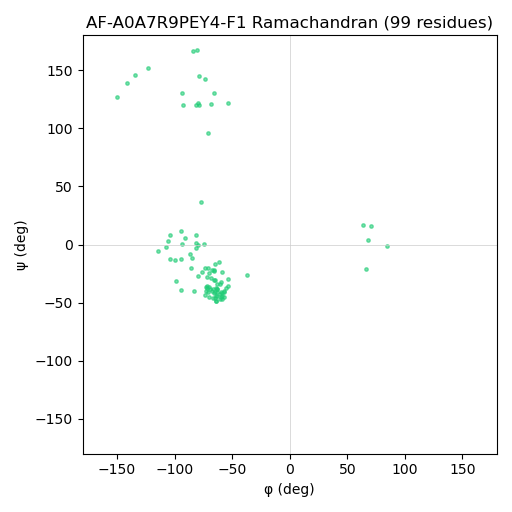
ATOM 764 O O . ASP A 1 97 ? -28.993 -5.583 -15.687 1.00 54.06 97 ASP A O 1
ATOM 768 N N . ARG A 1 98 ? -27.471 -5.046 -14.133 1.00 49.97 98 ARG A N 1
ATOM 769 C CA . ARG A 1 98 ? -26.344 -4.907 -15.079 1.00 49.97 98 ARG A CA 1
ATOM 770 C C . ARG A 1 98 ? -25.612 -6.215 -15.379 1.00 49.97 98 ARG A C 1
ATOM 772 O O . ARG A 1 98 ? -24.798 -6.239 -16.291 1.00 49.97 98 ARG A O 1
ATOM 779 N N . GLN A 1 99 ? -25.862 -7.286 -14.621 1.00 52.66 99 GLN A N 1
ATOM 780 C CA . GLN A 1 99 ? -25.279 -8.611 -14.883 1.00 52.66 99 GLN A CA 1
ATOM 781 C C . GLN A 1 99 ? -26.156 -9.493 -15.789 1.00 52.66 99 GLN A C 1
ATOM 783 O O . GLN A 1 99 ? -25.838 -10.664 -15.987 1.00 52.66 99 GLN A O 1
ATOM 788 N N . LYS A 1 100 ? -27.263 -8.956 -16.326 1.00 43.78 100 LYS A N 1
ATOM 789 C CA . LYS A 1 100 ? -28.168 -9.656 -17.254 1.00 43.78 100 LYS A CA 1
ATOM 790 C C . LYS A 1 100 ? -28.064 -9.218 -18.721 1.00 43.78 100 LYS A C 1
ATOM 792 O O . LYS A 1 100 ? -28.816 -9.757 -19.531 1.00 43.78 100 LYS A O 1
ATOM 797 N N . GLU A 1 101 ? -27.150 -8.311 -19.062 1.00 38.03 101 GLU A N 1
ATOM 798 C CA . GLU A 1 101 ? -26.777 -8.010 -20.456 1.00 38.03 101 GLU A CA 1
ATOM 799 C C . GLU A 1 101 ? -25.423 -8.622 -20.819 1.00 38.03 101 GLU A C 1
ATOM 801 O O . GLU A 1 101 ? -24.498 -8.560 -19.976 1.00 38.03 101 GLU A O 1
#